Protein AF-A0A182YT71-F1 (afdb_monomer)

pLDDT: mean 70.97, std 15.57, rang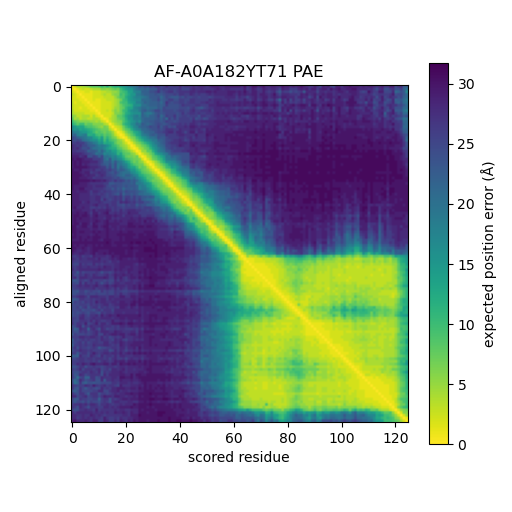e [38.59, 89.88]

Secondary structure (DSSP, 8-state):
-HHHHHHHHHHHHHHHT--------------------------------TT---------S---HHHHHHHHHHHSPPP--BTTTTB-HHHHHHTTHHHHHHTGGGS-HHHHHHHHHHHT-----

Radius of gyration: 26.62 Å; Cα contacts (8 Å, |Δi|>4): 43; chains: 1; bounding box: 69×52×46 Å

Solvent-accessible surface area (backbone atoms only — not comparable to full-atom values): 8558 Å² total; per-residue (Å²): 113,72,69,58,59,52,52,54,54,53,52,57,54,62,65,71,69,60,74,82,83,77,80,80,87,81,81,87,85,89,82,87,88,85,84,79,81,85,82,85,70,90,84,83,86,76,100,76,70,96,80,76,76,77,90,74,82,84,88,88,68,81,84,44,53,67,58,49,49,52,52,48,60,68,72,48,70,72,58,65,86,33,81,91,79,60,37,41,73,66,61,55,45,63,78,45,45,66,52,46,62,63,65,38,64,78,44,57,68,74,56,54,50,56,50,50,51,62,33,53,44,78,85,82,125

Structure (mmCIF, N/CA/C/O backbone):
data_AF-A0A182YT71-F1
#
_entry.id   AF-A0A182YT71-F1
#
loop_
_atom_site.group_PDB
_atom_site.id
_atom_site.type_symbol
_atom_site.label_atom_id
_atom_site.label_alt_id
_atom_site.label_comp_id
_atom_site.label_asym_id
_atom_site.label_entity_id
_atom_site.label_seq_id
_atom_site.pdbx_PDB_ins_code
_atom_site.Cartn_x
_atom_site.Cartn_y
_atom_site.Cartn_z
_atom_site.occupancy
_atom_site.B_iso_or_equiv
_atom_site.auth_seq_id
_atom_site.auth_comp_id
_atom_site.auth_asym_id
_atom_site.auth_atom_id
_atom_site.pdbx_PDB_model_num
ATOM 1 N N . MET A 1 1 ? 7.376 -17.415 5.654 1.00 60.56 1 MET A N 1
ATOM 2 C CA . MET A 1 1 ? 7.158 -16.865 7.014 1.00 60.56 1 MET A CA 1
ATOM 3 C C . MET A 1 1 ? 8.358 -17.052 7.941 1.00 60.56 1 MET A C 1
ATOM 5 O O . MET A 1 1 ? 8.917 -16.050 8.361 1.00 60.56 1 MET A O 1
ATOM 9 N N . TYR A 1 2 ? 8.806 -18.280 8.233 1.00 74.50 2 TYR A N 1
ATOM 10 C CA . TYR A 1 2 ? 9.895 -18.524 9.202 1.00 74.50 2 TYR A CA 1
ATOM 11 C C . TYR A 1 2 ? 11.229 -17.834 8.866 1.00 74.50 2 TYR A C 1
ATOM 13 O O . TYR A 1 2 ? 11.913 -17.351 9.763 1.00 74.50 2 TYR A O 1
ATOM 21 N N . GLN A 1 3 ? 11.562 -17.706 7.580 1.00 68.31 3 GLN A N 1
ATOM 22 C CA . GLN A 1 3 ? 12.794 -17.049 7.128 1.00 68.31 3 GLN A CA 1
ATOM 23 C C . GLN A 1 3 ? 12.850 -15.550 7.475 1.00 68.31 3 GLN A C 1
ATOM 25 O O . GLN A 1 3 ? 13.910 -15.026 7.801 1.00 68.31 3 GLN A O 1
ATOM 30 N N . ILE A 1 4 ? 11.699 -14.870 7.460 1.00 83.31 4 ILE A N 1
ATOM 31 C CA . ILE A 1 4 ? 11.594 -13.436 7.771 1.00 83.31 4 ILE A CA 1
ATOM 32 C C . ILE A 1 4 ? 11.820 -13.198 9.268 1.00 83.31 4 ILE A C 1
ATOM 34 O O . ILE A 1 4 ? 12.562 -12.297 9.649 1.00 83.31 4 ILE A O 1
ATOM 38 N N . MET A 1 5 ? 11.256 -14.062 10.116 1.00 80.06 5 MET A N 1
ATOM 39 C CA . MET A 1 5 ? 11.439 -13.999 11.571 1.00 80.06 5 MET A CA 1
ATOM 40 C C . MET A 1 5 ? 12.902 -14.239 11.981 1.00 80.06 5 MET A C 1
ATOM 42 O O . MET A 1 5 ? 13.394 -13.613 12.917 1.00 80.06 5 MET A O 1
ATOM 46 N N . GLN A 1 6 ? 13.622 -15.110 11.264 1.00 83.31 6 GLN A N 1
ATOM 47 C CA . GLN A 1 6 ? 15.053 -15.348 11.493 1.00 83.31 6 GLN A CA 1
ATOM 48 C C . GLN A 1 6 ? 15.903 -14.128 11.115 1.00 83.31 6 GLN A C 1
ATOM 50 O O . GLN A 1 6 ? 16.805 -13.747 11.862 1.00 83.31 6 GLN A O 1
ATOM 55 N N . LEU A 1 7 ? 15.587 -13.485 9.987 1.00 86.25 7 LEU A N 1
ATOM 56 C CA . LEU A 1 7 ? 16.327 -12.318 9.514 1.00 86.25 7 LEU A CA 1
ATOM 57 C C . LEU A 1 7 ? 16.152 -11.114 10.450 1.00 86.25 7 LEU A C 1
ATOM 59 O O . LEU A 1 7 ? 17.131 -10.448 10.785 1.00 86.25 7 LEU A O 1
ATOM 63 N N . LEU A 1 8 ? 14.931 -10.890 10.945 1.00 82.38 8 LEU A N 1
ATOM 64 C CA . LEU A 1 8 ? 14.639 -9.819 11.901 1.00 82.38 8 LEU A CA 1
ATOM 65 C C . LEU A 1 8 ? 15.374 -10.032 13.236 1.00 82.38 8 LEU A C 1
ATOM 67 O O . LEU A 1 8 ? 15.948 -9.097 13.793 1.00 82.38 8 LEU A O 1
ATOM 71 N N . ARG A 1 9 ? 15.439 -11.283 13.716 1.00 83.38 9 ARG A N 1
ATOM 72 C CA . ARG A 1 9 ? 16.165 -11.631 14.947 1.00 83.38 9 ARG A CA 1
ATOM 73 C C . ARG A 1 9 ? 17.677 -11.412 14.814 1.00 83.38 9 ARG A C 1
ATOM 75 O O . ARG A 1 9 ? 18.314 -10.980 15.775 1.00 83.38 9 ARG A O 1
ATOM 82 N N . GLN A 1 10 ? 18.241 -11.680 13.635 1.00 83.56 10 GLN A N 1
ATOM 83 C CA . GLN A 1 10 ? 19.660 -11.444 13.357 1.00 83.56 10 GLN A CA 1
ATOM 84 C C . GLN A 1 10 ? 19.983 -9.945 13.268 1.00 83.56 10 GLN A C 1
ATOM 86 O O . GLN A 1 10 ? 21.051 -9.518 13.702 1.00 83.56 10 GLN A O 1
ATOM 91 N N . LEU A 1 11 ? 19.061 -9.135 12.741 1.00 80.19 11 LEU A N 1
ATOM 92 C CA . LEU A 1 11 ? 19.257 -7.689 12.656 1.00 80.19 11 LEU A CA 1
ATOM 93 C C . LEU A 1 11 ? 19.266 -7.042 14.050 1.00 80.19 11 LEU A C 1
ATOM 95 O O . LEU A 1 11 ? 20.146 -6.233 14.334 1.00 80.19 11 LEU A O 1
ATOM 99 N N . MET A 1 12 ? 18.361 -7.463 14.942 1.00 76.50 12 MET A N 1
ATOM 100 C CA . MET A 1 12 ? 18.309 -6.940 16.314 1.00 76.50 12 MET A CA 1
ATOM 101 C C . MET A 1 12 ? 19.558 -7.291 17.134 1.00 76.50 12 MET A C 1
ATOM 103 O O . MET A 1 12 ? 20.070 -6.449 17.863 1.00 76.50 12 MET A O 1
ATOM 107 N N . THR A 1 13 ? 20.119 -8.492 16.961 1.00 72.56 13 THR A N 1
ATOM 108 C CA . THR A 1 13 ? 21.358 -8.884 17.663 1.00 72.56 13 THR A CA 1
ATOM 109 C C . THR A 1 13 ? 22.604 -8.169 17.138 1.00 72.56 13 THR A C 1
ATOM 111 O O . THR A 1 13 ? 23.545 -7.957 17.899 1.00 72.56 13 THR A O 1
ATOM 114 N N . LYS A 1 14 ? 22.632 -7.764 15.862 1.00 66.25 14 LYS A N 1
ATOM 115 C CA . LYS A 1 14 ? 23.766 -7.011 15.295 1.00 66.25 14 LYS A CA 1
ATOM 116 C C . LYS A 1 14 ? 23.817 -5.554 15.757 1.00 66.25 14 LYS A C 1
ATOM 118 O O . LYS A 1 14 ? 24.900 -4.984 15.748 1.00 66.25 14 LYS A O 1
ATOM 123 N N . ILE A 1 15 ? 22.685 -4.975 16.157 1.00 63.16 15 ILE A N 1
ATOM 124 C CA . ILE A 1 15 ? 22.599 -3.579 16.614 1.00 63.16 15 ILE A CA 1
ATOM 125 C C . ILE A 1 15 ? 22.986 -3.441 18.097 1.00 63.16 15 ILE A C 1
ATOM 127 O O . ILE A 1 15 ? 23.595 -2.445 18.468 1.00 63.16 15 ILE A O 1
ATOM 131 N N . GLU A 1 16 ? 22.713 -4.449 18.933 1.00 63.03 16 GLU A N 1
ATOM 132 C CA . GLU A 1 16 ? 23.021 -4.407 20.376 1.00 63.03 16 GLU A CA 1
ATOM 133 C C . GLU A 1 16 ? 24.480 -4.790 20.714 1.00 63.03 16 GLU A C 1
ATOM 135 O O . GLU A 1 16 ? 25.020 -4.368 21.731 1.00 63.03 16 GLU A O 1
ATOM 140 N N . GLN A 1 17 ? 25.157 -5.562 19.855 1.00 58.84 17 GLN A N 1
ATOM 141 C CA . GLN A 1 17 ? 26.512 -6.084 20.110 1.00 58.84 17 GLN A CA 1
ATOM 142 C C . GLN A 1 17 ? 27.651 -5.197 19.574 1.00 58.84 17 GLN A C 1
ATOM 14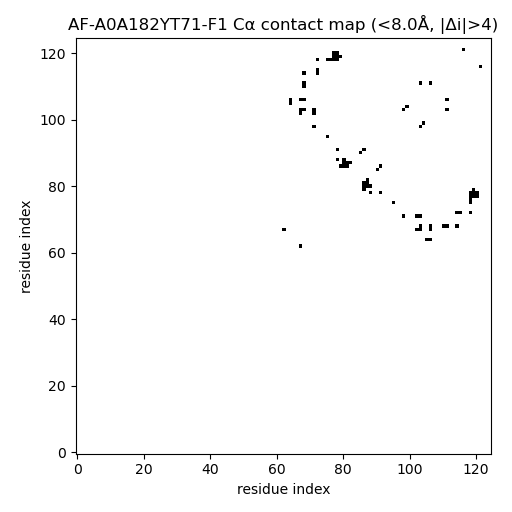4 O O . GLN A 1 17 ? 28.796 -5.651 19.516 1.00 58.84 17 GLN A O 1
ATOM 149 N N . GLN A 1 18 ? 27.378 -3.954 19.165 1.00 47.56 18 GLN A N 1
ATOM 150 C CA . GLN A 1 18 ? 28.427 -3.026 18.746 1.00 47.56 18 GLN A CA 1
ATOM 151 C C . GLN A 1 18 ? 28.886 -2.194 19.961 1.00 47.56 18 GLN A C 1
ATOM 153 O O . GLN A 1 18 ? 28.173 -1.277 20.368 1.00 47.56 18 GLN A O 1
ATOM 158 N N . PRO A 1 19 ? 30.046 -2.496 20.582 1.00 59.44 19 PRO A N 1
ATOM 159 C CA . PRO A 1 19 ? 30.554 -1.681 21.680 1.00 59.44 19 PRO A CA 1
ATOM 160 C C . PRO A 1 19 ? 30.842 -0.254 21.185 1.00 59.44 19 PRO A C 1
ATOM 162 O O . PRO A 1 19 ? 31.224 -0.079 20.020 1.00 59.44 19 PRO A O 1
ATOM 165 N N . PRO A 1 20 ? 30.692 0.777 22.040 1.00 54.12 20 PRO A N 1
ATOM 166 C CA . PRO A 1 20 ? 31.022 2.142 21.663 1.00 54.12 20 PRO A CA 1
ATOM 167 C C . PRO A 1 20 ? 32.491 2.208 21.240 1.00 54.12 20 PRO A C 1
ATOM 169 O O . PRO A 1 20 ? 33.390 1.755 21.952 1.00 54.12 20 PRO A O 1
ATOM 172 N N . ALA A 1 21 ? 32.716 2.753 20.046 1.00 52.12 21 ALA A N 1
ATOM 173 C CA . ALA A 1 21 ? 34.034 2.981 19.484 1.00 52.12 21 ALA A CA 1
ATOM 174 C C . ALA A 1 21 ? 34.924 3.709 20.504 1.00 52.12 21 ALA A C 1
ATOM 176 O O . ALA A 1 21 ? 34.680 4.859 20.864 1.00 52.12 21 ALA A O 1
ATOM 177 N N . SER A 1 22 ? 35.972 3.032 20.968 1.00 56.06 22 SER A N 1
ATOM 178 C CA . SER A 1 22 ? 37.059 3.687 21.686 1.00 56.06 22 SER A CA 1
ATOM 179 C C . SER A 1 2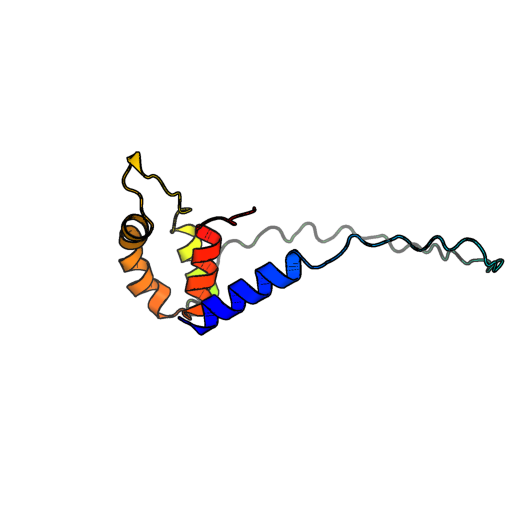2 ? 37.901 4.435 20.651 1.00 56.06 22 SER A C 1
ATOM 181 O O . SER A 1 22 ? 38.484 3.813 19.765 1.00 56.06 22 SER A O 1
ATOM 183 N N . LEU A 1 23 ? 37.921 5.768 20.727 1.00 56.12 23 LEU A N 1
ATOM 184 C CA . LEU A 1 23 ? 38.784 6.633 19.918 1.00 56.12 23 LEU A CA 1
ATOM 185 C C . LEU A 1 23 ? 40.261 6.224 20.084 1.00 56.12 23 LEU A C 1
ATOM 187 O O . LEU A 1 23 ? 40.749 6.225 21.217 1.00 56.12 23 LEU A O 1
ATOM 191 N N . PRO A 1 24 ? 41.023 5.952 19.010 1.00 51.81 24 PRO A N 1
ATOM 192 C CA . PRO A 1 24 ? 42.471 5.952 19.114 1.00 51.81 24 PRO A CA 1
A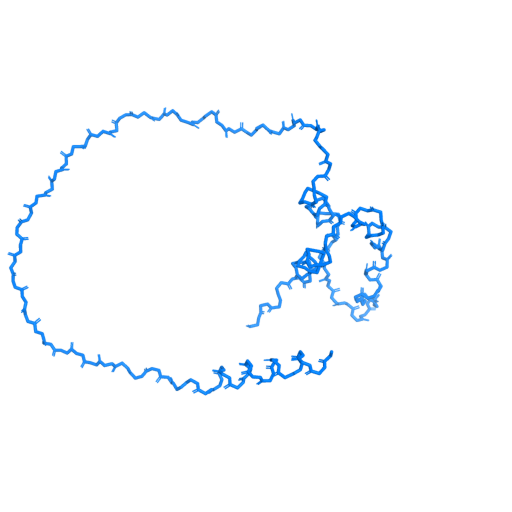TOM 193 C C . PRO A 1 24 ? 42.968 7.404 19.113 1.00 51.81 24 PRO A C 1
ATOM 195 O O . PRO A 1 24 ? 42.967 8.086 18.090 1.00 51.81 24 PRO A O 1
ATOM 198 N N . THR A 1 25 ? 43.431 7.872 20.273 1.00 53.16 25 THR A N 1
ATOM 199 C CA . THR A 1 25 ? 44.388 8.981 20.363 1.00 53.16 25 THR A CA 1
ATOM 200 C C . THR A 1 25 ? 45.625 8.595 19.554 1.00 53.16 25 THR A C 1
ATOM 202 O O . THR A 1 25 ? 46.427 7.771 19.990 1.00 53.16 25 THR A O 1
ATOM 205 N N . ASN A 1 26 ? 45.784 9.173 18.364 1.00 48.25 26 ASN A N 1
ATOM 206 C CA . ASN A 1 26 ? 47.051 9.171 17.645 1.00 48.25 26 ASN A CA 1
ATOM 207 C C . ASN A 1 26 ? 47.582 10.604 17.604 1.00 48.25 26 ASN A C 1
ATOM 209 O O . ASN A 1 26 ? 47.264 11.397 16.723 1.00 4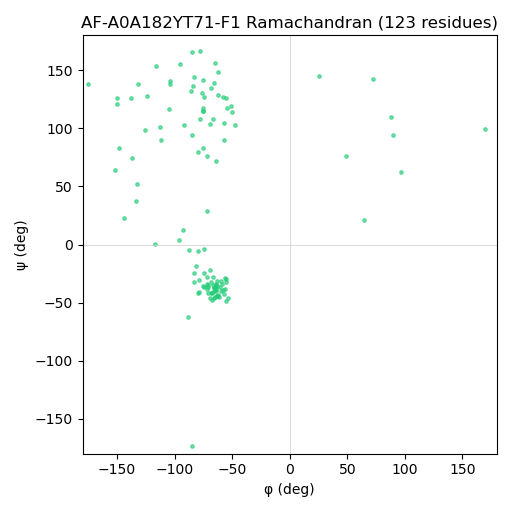8.25 26 ASN A O 1
ATOM 213 N N . ALA A 1 27 ? 48.356 10.935 18.634 1.00 53.84 27 ALA A N 1
ATOM 214 C CA . ALA A 1 27 ? 49.265 12.062 18.611 1.00 53.84 27 ALA A CA 1
ATOM 215 C C . ALA A 1 27 ? 50.577 11.616 17.950 1.00 53.84 27 ALA A C 1
ATOM 217 O O . ALA A 1 27 ? 51.141 10.592 18.338 1.00 53.84 27 ALA A O 1
ATOM 218 N N . SER A 1 28 ? 51.102 12.477 17.073 1.00 52.12 28 SER A N 1
ATOM 219 C CA . SER A 1 28 ? 52.448 12.468 16.469 1.00 52.12 28 SER A CA 1
ATOM 220 C C . SER A 1 28 ? 52.604 11.652 15.180 1.00 52.12 28 SER A C 1
ATOM 222 O O . SER A 1 28 ? 52.685 10.432 15.225 1.00 52.12 28 SER A O 1
ATOM 224 N N . GLN A 1 29 ? 52.784 12.341 14.046 1.00 53.53 29 GLN A N 1
ATOM 225 C CA . GLN A 1 29 ? 54.024 12.298 13.248 1.00 53.53 29 GLN A CA 1
ATOM 226 C C . GLN A 1 29 ? 53.944 13.289 12.072 1.00 53.53 29 GLN A C 1
ATOM 228 O O . GLN A 1 29 ? 52.916 13.473 11.430 1.00 53.53 29 GLN A O 1
ATOM 233 N N . GLN A 1 30 ? 55.060 13.976 11.865 1.00 56.88 30 GLN A N 1
ATOM 234 C CA . GLN A 1 30 ? 55.245 15.170 11.050 1.00 56.88 30 GLN A CA 1
ATOM 235 C C . GLN A 1 30 ? 55.450 14.847 9.561 1.00 56.88 30 GLN A C 1
ATOM 237 O O . GLN A 1 30 ? 56.201 13.928 9.244 1.00 56.88 30 GLN A O 1
ATOM 242 N N . GLN A 1 31 ? 54.931 15.689 8.658 1.00 53.44 31 GLN A N 1
ATOM 243 C CA . GLN A 1 31 ? 55.552 15.918 7.346 1.00 53.44 31 GLN A CA 1
ATOM 244 C C . GLN A 1 31 ? 55.262 17.344 6.837 1.00 53.44 31 GLN A C 1
ATOM 246 O O . GLN A 1 31 ? 54.113 17.763 6.734 1.00 53.44 31 GLN A O 1
ATOM 251 N N . LEU A 1 32 ? 56.346 18.097 6.601 1.00 51.62 32 LEU A N 1
ATOM 252 C CA . LEU A 1 32 ? 56.400 19.484 6.110 1.00 51.62 32 LEU A CA 1
ATOM 253 C C . LEU A 1 32 ? 56.320 19.526 4.550 1.00 51.62 32 LEU A C 1
ATOM 255 O O . LEU A 1 32 ? 56.114 18.490 3.924 1.00 51.62 32 LEU A O 1
ATOM 259 N N . PRO A 1 33 ? 56.491 20.687 3.888 1.00 54.88 33 PRO A N 1
ATOM 260 C CA . PRO A 1 33 ? 55.463 21.433 3.165 1.00 54.88 33 PRO A CA 1
ATOM 261 C C . PRO A 1 33 ? 55.567 21.275 1.633 1.00 54.88 33 PRO A C 1
ATOM 263 O O . PRO A 1 33 ? 56.649 21.401 1.065 1.00 54.88 33 PRO A O 1
ATOM 266 N N . VAL A 1 34 ? 54.445 21.104 0.925 1.00 56.00 34 VAL A N 1
ATOM 267 C CA . VAL A 1 34 ? 54.421 21.253 -0.542 1.00 56.00 34 VAL A CA 1
ATOM 268 C C . VAL A 1 34 ? 53.759 22.575 -0.923 1.00 56.00 34 VAL A C 1
ATOM 270 O O . VAL A 1 34 ? 52.598 22.844 -0.626 1.00 56.00 34 VAL A O 1
ATOM 273 N N . VAL A 1 35 ? 54.553 23.433 -1.553 1.00 57.81 35 VAL A N 1
ATOM 274 C CA . VAL A 1 35 ? 54.149 24.717 -2.119 1.00 57.81 35 VAL A CA 1
ATOM 275 C C . VAL A 1 35 ? 53.364 24.501 -3.427 1.00 57.81 35 VAL A C 1
ATOM 277 O O . VAL A 1 35 ? 53.901 23.964 -4.383 1.00 57.81 35 VAL A O 1
ATOM 280 N N . HIS A 1 36 ? 52.078 24.875 -3.395 1.00 60.12 36 HIS A N 1
ATOM 281 C CA . HIS A 1 36 ? 51.183 25.475 -4.413 1.00 60.12 36 HIS A CA 1
ATOM 282 C C . HIS A 1 36 ? 51.455 25.271 -5.927 1.00 60.12 36 HIS A C 1
ATOM 284 O O . HIS A 1 36 ? 52.578 25.401 -6.404 1.00 60.12 36 HIS A O 1
ATOM 290 N N . PRO A 1 37 ? 50.375 25.158 -6.732 1.00 53.94 37 PRO A N 1
ATOM 291 C CA . PRO A 1 37 ? 49.854 26.389 -7.354 1.00 53.94 37 PRO A CA 1
ATOM 292 C C . PRO A 1 37 ? 48.323 26.571 -7.228 1.00 53.94 37 PRO A C 1
ATOM 294 O O . PRO A 1 37 ? 47.574 25.628 -7.476 1.00 53.94 37 PRO A O 1
ATOM 297 N N . PRO A 1 38 ? 47.808 27.785 -6.936 1.00 52.09 38 PRO A N 1
ATOM 298 C CA . PRO A 1 38 ? 46.441 28.145 -7.276 1.00 52.09 38 PRO A CA 1
ATOM 299 C C . PRO A 1 38 ? 46.426 28.652 -8.722 1.00 52.09 38 PRO A C 1
ATOM 301 O O . PRO A 1 38 ? 46.669 29.828 -8.988 1.00 52.09 38 PRO A O 1
ATOM 304 N N . SER A 1 39 ? 46.132 27.775 -9.679 1.00 50.84 39 SER A N 1
ATOM 305 C CA . SER A 1 39 ? 45.716 28.229 -11.008 1.00 50.84 39 SER A CA 1
ATOM 306 C C . SER A 1 39 ? 44.277 28.728 -10.916 1.00 50.84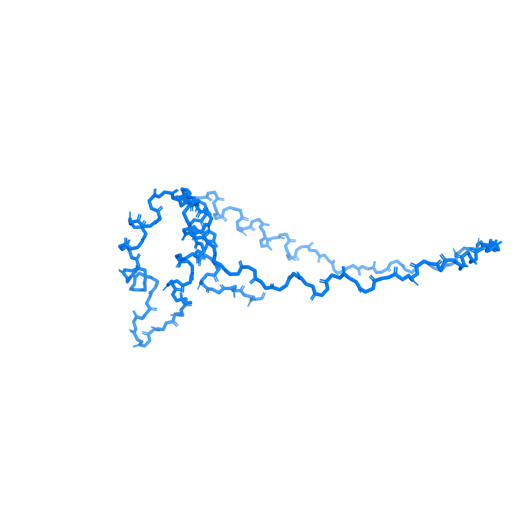 39 SER A C 1
ATOM 308 O O . SER A 1 39 ? 43.317 28.016 -11.193 1.00 50.84 39 SER A O 1
ATOM 310 N N . ALA A 1 40 ? 44.141 29.981 -10.487 1.00 62.75 40 ALA A N 1
ATOM 311 C CA . ALA A 1 40 ? 42.963 30.784 -10.750 1.00 62.75 40 ALA A CA 1
ATOM 312 C C . ALA A 1 40 ? 42.933 31.108 -12.252 1.00 62.75 40 ALA A C 1
ATOM 314 O O . ALA A 1 40 ? 43.692 31.932 -12.756 1.00 62.75 40 ALA A O 1
ATOM 315 N N . SER A 1 41 ? 42.074 30.419 -12.989 1.00 55.25 41 SER A N 1
ATOM 316 C CA . SER A 1 41 ? 41.631 30.795 -14.335 1.00 55.25 41 SER A CA 1
ATOM 317 C C . SER A 1 41 ? 40.196 30.292 -14.443 1.00 55.25 41 SER A C 1
ATOM 319 O O . SER A 1 41 ? 39.947 29.118 -14.674 1.00 55.25 41 SER A O 1
ATOM 321 N N . GLN A 1 42 ? 39.232 31.061 -13.940 1.00 62.22 42 GLN A N 1
ATOM 322 C CA . GLN A 1 42 ? 38.508 32.059 -14.730 1.00 62.22 42 GLN A CA 1
ATOM 323 C C . GLN A 1 42 ? 38.010 31.470 -16.059 1.00 62.22 42 GLN A C 1
ATOM 325 O O . GLN A 1 42 ? 38.557 31.729 -17.125 1.00 62.22 42 GLN A O 1
ATOM 330 N N . GLN A 1 43 ? 36.941 30.684 -15.959 1.00 50.75 43 GLN A N 1
ATOM 331 C CA . GLN A 1 43 ? 35.933 30.522 -17.002 1.00 50.75 43 GLN A CA 1
ATOM 332 C C . GLN A 1 43 ? 34.566 30.549 -16.297 1.00 50.75 43 GLN A C 1
ATOM 334 O O . GLN A 1 43 ? 33.938 29.526 -16.052 1.00 50.75 43 GLN A O 1
ATOM 339 N N . GLN A 1 44 ? 34.143 31.740 -15.872 1.00 56.69 44 GLN A N 1
ATOM 340 C CA . GLN A 1 44 ? 32.722 32.071 -15.805 1.00 56.69 44 GLN A CA 1
ATOM 341 C C . GLN A 1 44 ? 32.533 33.144 -16.870 1.00 56.69 44 GLN A C 1
ATOM 343 O O . GLN A 1 44 ? 32.986 34.275 -16.702 1.00 56.69 44 GLN A O 1
ATOM 348 N N . PRO A 1 45 ? 32.002 32.747 -18.024 1.00 57.38 45 PRO A N 1
ATOM 349 C CA . PRO A 1 45 ? 30.667 33.225 -18.327 1.00 57.38 45 PRO A CA 1
ATOM 350 C C . PRO A 1 45 ? 29.823 32.097 -18.912 1.00 57.38 45 PRO A C 1
ATOM 352 O O . PRO A 1 45 ? 30.205 31.477 -19.896 1.00 57.38 45 PRO A O 1
ATOM 355 N N . LEU A 1 46 ? 28.658 31.856 -18.318 1.00 59.38 46 LEU A N 1
ATOM 356 C CA . LEU A 1 46 ? 27.386 32.017 -19.016 1.00 59.38 46 LEU A CA 1
ATOM 357 C C . LEU A 1 46 ? 26.283 31.415 -18.146 1.00 59.38 46 LEU A C 1
ATOM 359 O O . LEU A 1 46 ? 26.020 30.217 -18.122 1.00 59.38 46 LEU A O 1
ATOM 363 N N . VAL A 1 47 ? 25.610 32.313 -17.442 1.00 59.34 47 VAL A N 1
ATOM 364 C CA . VAL A 1 47 ? 24.229 32.131 -17.025 1.00 59.34 47 VAL A CA 1
ATOM 365 C C . VAL A 1 47 ? 23.383 31.881 -18.279 1.00 59.34 47 VAL A C 1
ATOM 367 O O . VAL A 1 47 ? 22.931 32.805 -18.944 1.00 59.34 47 VAL A O 1
ATOM 370 N N . SER A 1 48 ? 23.225 30.628 -18.687 1.00 56.16 48 SER A N 1
ATOM 371 C CA . SER A 1 48 ? 22.275 30.238 -19.735 1.00 56.16 48 SER A CA 1
ATOM 372 C C . SER A 1 48 ? 21.810 28.814 -19.510 1.00 56.16 48 SER A C 1
ATOM 374 O O . SER A 1 48 ? 22.048 27.940 -20.326 1.00 56.16 48 SER A O 1
ATOM 376 N N . GLU A 1 49 ? 21.112 28.583 -18.403 1.00 47.62 49 GLU A N 1
ATOM 377 C CA . GLU A 1 49 ? 20.131 27.492 -18.392 1.00 47.62 49 GLU A CA 1
ATOM 378 C C . GLU A 1 49 ? 18.884 27.810 -17.556 1.00 47.62 49 GLU A C 1
ATOM 380 O O . GLU A 1 49 ? 18.107 26.937 -17.185 1.00 47.62 49 GLU A O 1
ATOM 385 N N . ILE A 1 50 ? 18.596 29.099 -17.343 1.00 57.12 50 ILE A N 1
ATOM 386 C CA . ILE A 1 50 ? 17.306 29.556 -16.794 1.00 57.12 50 ILE A CA 1
ATOM 387 C C . ILE A 1 50 ? 16.134 29.413 -17.788 1.00 57.12 50 ILE A C 1
ATOM 389 O O . ILE A 1 50 ? 15.157 30.148 -17.707 1.00 57.12 50 ILE A O 1
ATOM 393 N N . ALA A 1 51 ? 16.187 28.442 -18.702 1.00 54.62 51 ALA A N 1
ATOM 394 C CA . ALA A 1 51 ? 15.116 28.147 -19.652 1.00 54.62 51 ALA A CA 1
ATOM 395 C C . ALA A 1 51 ? 14.797 26.647 -19.745 1.00 54.62 51 ALA A C 1
ATOM 397 O O . ALA A 1 51 ? 14.474 26.150 -20.814 1.00 54.62 51 ALA A O 1
ATOM 398 N N . SER A 1 52 ? 14.841 25.931 -18.622 1.00 50.91 52 SER A N 1
ATOM 399 C CA . SER A 1 52 ? 14.274 24.578 -18.536 1.00 50.91 52 SER A CA 1
ATOM 400 C C . SER A 1 52 ? 13.413 24.438 -17.280 1.00 50.91 52 SER A C 1
ATOM 402 O O . SER A 1 52 ? 13.588 23.539 -16.465 1.00 50.91 52 SER A O 1
ATOM 404 N N . GLN A 1 53 ? 12.481 25.376 -17.108 1.00 47.38 53 GLN A N 1
ATOM 405 C CA . GLN A 1 53 ? 11.306 25.195 -16.254 1.00 47.38 53 GLN A CA 1
ATOM 406 C C . GLN A 1 53 ? 10.112 24.730 -17.110 1.00 47.38 53 GLN A C 1
ATOM 408 O O . GLN A 1 53 ? 10.107 24.902 -18.327 1.00 47.38 53 GLN A O 1
ATOM 413 N N . PRO A 1 54 ? 9.144 24.041 -16.496 1.00 47.19 54 PRO A N 1
ATOM 414 C CA . PRO A 1 54 ? 8.903 22.625 -16.737 1.00 47.19 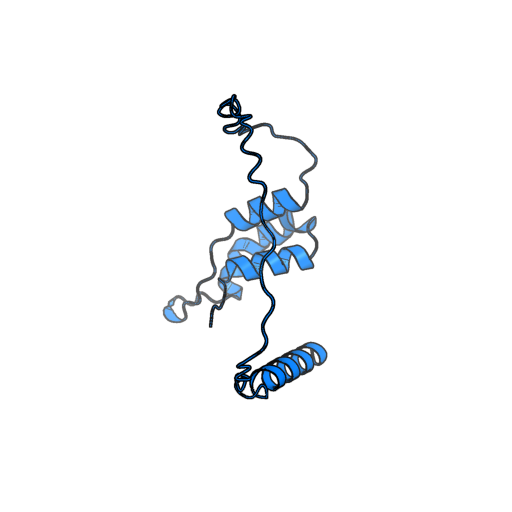54 PRO A CA 1
ATOM 415 C C . PRO A 1 54 ? 7.990 22.390 -17.936 1.00 47.19 54 PRO A C 1
ATOM 417 O O . PRO A 1 54 ? 6.888 22.936 -18.002 1.00 47.19 54 PRO A O 1
ATOM 420 N N . GLN A 1 55 ? 8.386 21.474 -18.822 1.00 47.91 55 GLN A N 1
ATOM 421 C CA . GLN A 1 55 ? 7.447 20.842 -19.743 1.00 47.91 55 GLN A CA 1
ATOM 422 C C . GLN A 1 55 ? 6.559 19.884 -18.949 1.00 47.91 55 GLN A C 1
ATOM 424 O O . GLN A 1 55 ? 6.710 18.665 -18.963 1.00 47.91 55 GLN A O 1
ATOM 429 N N . GLN A 1 56 ? 5.612 20.469 -18.224 1.00 57.00 56 GLN A N 1
ATOM 430 C CA . GLN A 1 56 ? 4.368 19.785 -17.976 1.00 57.00 56 GLN A CA 1
ATOM 431 C C . GLN A 1 56 ? 3.701 19.574 -19.339 1.00 57.00 56 GLN A C 1
ATOM 433 O O . GLN A 1 56 ? 3.488 20.522 -20.089 1.00 57.00 56 GLN A O 1
ATOM 438 N N . GLN A 1 57 ? 3.311 18.322 -19.573 1.00 61.03 57 GLN A N 1
ATOM 439 C CA . GLN A 1 57 ? 2.333 17.870 -20.564 1.00 61.03 57 GLN A CA 1
ATOM 440 C C . GLN A 1 57 ? 2.875 17.521 -21.964 1.00 61.03 57 GLN A C 1
ATOM 442 O O . GLN A 1 57 ? 2.862 18.327 -22.888 1.00 61.03 57 GLN A O 1
ATOM 447 N N . HIS A 1 58 ? 3.171 16.230 -22.164 1.00 42.75 58 HIS A N 1
ATOM 448 C CA . HIS A 1 58 ? 2.390 15.473 -23.144 1.00 42.75 58 HIS A CA 1
ATOM 449 C C . HIS A 1 58 ? 2.271 13.981 -22.802 1.00 42.75 58 HIS A C 1
ATOM 451 O O . HIS A 1 58 ? 3.232 13.259 -22.563 1.00 42.75 58 HIS A O 1
ATOM 457 N N . ARG A 1 59 ? 1.004 13.581 -22.776 1.00 65.00 59 ARG A N 1
ATOM 458 C CA . ARG A 1 59 ? 0.405 12.261 -22.612 1.00 65.00 59 ARG A CA 1
ATOM 459 C C . ARG A 1 59 ? 0.744 11.334 -23.793 1.00 65.00 59 ARG A C 1
ATOM 461 O O . ARG A 1 59 ? 0.864 11.806 -24.919 1.00 65.00 59 ARG A O 1
ATOM 468 N N . SER A 1 60 ? 0.692 10.022 -23.526 1.00 55.31 60 SER A N 1
ATOM 469 C CA . SER A 1 60 ? 0.591 8.887 -24.479 1.00 55.31 60 SER A CA 1
ATOM 470 C C . SER A 1 60 ? 1.900 8.181 -24.873 1.00 55.31 60 SER A C 1
ATOM 472 O O . SER A 1 60 ? 2.252 8.096 -26.042 1.00 55.31 60 SER A O 1
ATOM 474 N N . ALA A 1 61 ? 2.579 7.581 -23.898 1.00 51.12 61 ALA A N 1
ATOM 475 C CA . ALA A 1 61 ? 3.434 6.408 -24.112 1.00 51.12 61 ALA A CA 1
ATOM 476 C C . ALA A 1 61 ? 2.808 5.240 -23.323 1.00 51.12 61 ALA A C 1
ATOM 478 O O . ALA A 1 61 ? 2.072 5.525 -22.369 1.00 51.12 61 ALA A O 1
ATOM 479 N N . PRO A 1 62 ? 3.007 3.960 -23.712 1.00 47.88 62 PRO A N 1
ATOM 480 C CA . PRO A 1 62 ? 2.343 2.828 -23.064 1.00 47.88 62 PRO A CA 1
ATOM 481 C C . PRO A 1 62 ? 2.561 2.951 -21.566 1.00 47.88 62 PRO A C 1
ATOM 483 O O . PRO A 1 62 ? 3.716 3.010 -21.155 1.00 47.88 62 PRO A O 1
ATOM 486 N N . ALA A 1 63 ? 1.466 3.078 -20.801 1.00 61.41 63 ALA A N 1
ATOM 487 C CA . ALA A 1 63 ? 1.503 3.414 -19.382 1.00 61.41 63 ALA A CA 1
ATOM 488 C C . ALA A 1 63 ? 2.548 2.525 -18.708 1.00 61.41 63 ALA A C 1
ATOM 490 O O . ALA A 1 63 ? 2.379 1.305 -18.597 1.00 61.41 63 ALA A O 1
ATOM 491 N N . ASN A 1 64 ? 3.697 3.137 -18.451 1.00 76.94 64 ASN A N 1
ATOM 492 C CA . ASN A 1 64 ? 4.880 2.478 -17.953 1.00 76.94 64 ASN A CA 1
ATOM 493 C C . ASN A 1 64 ? 4.610 2.217 -16.474 1.00 76.94 64 ASN A C 1
ATOM 495 O O . ASN A 1 64 ? 3.957 3.031 -15.811 1.00 76.94 64 ASN A O 1
ATOM 499 N N . PRO A 1 65 ? 5.050 1.061 -15.961 1.00 77.06 65 PRO A N 1
ATOM 500 C CA . PRO A 1 65 ? 4.689 0.630 -14.620 1.00 77.06 65 PRO A CA 1
ATOM 501 C C . PRO A 1 65 ? 5.050 1.686 -13.565 1.00 77.06 65 PRO A C 1
ATOM 503 O O . PRO A 1 65 ? 4.299 1.894 -12.622 1.00 77.06 65 PRO A O 1
ATOM 506 N N . GLU A 1 66 ? 6.126 2.445 -13.771 1.00 81.38 66 GLU A N 1
ATOM 507 C CA . GLU A 1 66 ? 6.509 3.557 -12.895 1.00 81.38 66 GLU A CA 1
ATOM 508 C C . GLU A 1 66 ? 5.509 4.726 -12.867 1.00 81.38 66 GLU A C 1
ATOM 510 O O . GLU A 1 66 ? 5.262 5.263 -11.791 1.00 81.38 66 GLU A O 1
ATOM 515 N N . GLN A 1 67 ? 4.893 5.125 -13.988 1.00 83.56 67 GLN A N 1
ATOM 516 C CA . GLN A 1 67 ? 3.898 6.215 -13.983 1.00 83.56 67 GLN A CA 1
ATOM 517 C C . GLN A 1 67 ? 2.558 5.773 -13.408 1.00 83.56 67 GLN A C 1
ATOM 519 O O . GLN A 1 67 ? 1.889 6.557 -12.734 1.00 83.56 67 GLN A O 1
ATOM 524 N N . ILE A 1 68 ? 2.169 4.523 -13.660 1.00 84.94 68 ILE A N 1
ATOM 525 C CA . ILE A 1 68 ? 0.988 3.928 -13.031 1.00 84.94 68 ILE A CA 1
ATOM 526 C C . ILE A 1 68 ? 1.211 3.862 -11.514 1.00 84.94 68 ILE A C 1
ATOM 528 O O . ILE A 1 68 ? 0.339 4.274 -10.757 1.00 84.94 68 ILE A O 1
ATOM 532 N N . LEU A 1 69 ? 2.396 3.430 -11.067 1.00 86.06 69 LEU A N 1
ATOM 533 C CA . LEU A 1 69 ? 2.759 3.393 -9.651 1.00 86.06 69 LEU A CA 1
ATOM 534 C C . LEU A 1 69 ? 2.780 4.795 -9.020 1.00 86.06 69 LEU A C 1
ATOM 536 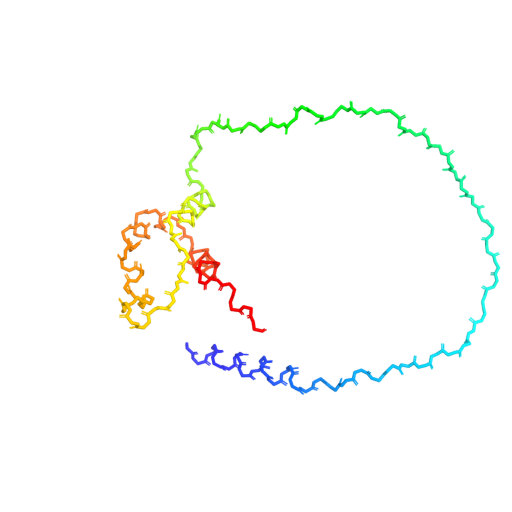O O . LEU A 1 69 ? 2.248 4.960 -7.928 1.00 86.06 69 LEU A O 1
ATOM 540 N N . ASP A 1 70 ? 3.341 5.809 -9.688 1.00 85.56 70 ASP A N 1
ATOM 541 C CA . ASP A 1 70 ? 3.315 7.203 -9.205 1.00 85.56 70 ASP A CA 1
ATOM 542 C C . ASP A 1 70 ? 1.879 7.738 -9.083 1.00 85.56 70 ASP A C 1
ATOM 544 O O . ASP A 1 70 ? 1.499 8.311 -8.058 1.00 85.56 70 ASP A O 1
ATOM 548 N N . SER A 1 71 ? 1.055 7.480 -10.101 1.00 86.31 71 SER A N 1
ATOM 549 C CA . SER A 1 71 ? -0.356 7.871 -10.114 1.00 86.31 71 SER A CA 1
ATOM 550 C C . SER A 1 71 ? -1.130 7.174 -8.996 1.00 86.31 71 SER A C 1
ATOM 552 O O . SER A 1 71 ? -1.883 7.820 -8.267 1.00 86.31 71 SER A O 1
ATOM 554 N N . LEU A 1 72 ? -0.905 5.875 -8.799 1.00 87.81 72 LEU A N 1
ATOM 555 C CA . LEU A 1 72 ? -1.508 5.086 -7.729 1.00 87.81 72 LEU A CA 1
ATOM 556 C C . LEU A 1 72 ? -1.063 5.599 -6.347 1.00 87.81 72 LEU A C 1
ATOM 558 O O . LEU A 1 72 ? -1.898 5.823 -5.474 1.00 87.81 72 LEU A O 1
ATOM 562 N N . ALA A 1 73 ? 0.226 5.899 -6.168 1.00 85.94 73 ALA A N 1
ATOM 563 C CA . ALA A 1 73 ? 0.780 6.445 -4.927 1.00 85.94 73 ALA A CA 1
ATOM 564 C C . ALA A 1 73 ? 0.212 7.826 -4.559 1.00 85.94 73 ALA A C 1
ATOM 566 O O . ALA A 1 73 ? 0.112 8.156 -3.369 1.00 85.94 73 ALA A O 1
ATOM 567 N N . ARG A 1 74 ? -0.142 8.638 -5.565 1.00 85.12 74 ARG A N 1
ATOM 568 C CA . ARG A 1 74 ? -0.822 9.931 -5.392 1.00 85.12 74 ARG A CA 1
ATOM 569 C C . ARG A 1 74 ? -2.299 9.786 -5.028 1.00 85.12 74 ARG A C 1
ATOM 571 O O . ARG A 1 74 ? -2.791 10.599 -4.253 1.00 85.12 74 ARG A O 1
ATOM 578 N N . ASN A 1 75 ? -2.988 8.785 -5.576 1.00 86.38 75 ASN A N 1
ATOM 579 C CA . ASN A 1 75 ? -4.412 8.540 -5.308 1.00 86.38 75 ASN A CA 1
ATOM 580 C C . ASN A 1 75 ? -4.651 7.839 -3.963 1.00 86.38 75 ASN A C 1
ATOM 582 O O . ASN A 1 75 ? -5.671 8.057 -3.312 1.00 86.38 75 ASN A O 1
ATOM 586 N N . ILE A 1 76 ? -3.702 7.014 -3.527 1.00 87.94 76 ILE A N 1
ATOM 587 C CA . ILE A 1 76 ? -3.727 6.380 -2.213 1.00 87.94 76 ILE A CA 1
ATOM 588 C C . ILE A 1 76 ? -3.334 7.419 -1.158 1.00 87.94 76 ILE A C 1
ATOM 590 O O . ILE A 1 76 ? -2.317 8.102 -1.293 1.00 87.94 76 ILE A O 1
ATOM 594 N N . THR A 1 77 ? -4.113 7.560 -0.088 1.00 87.00 77 THR A N 1
ATOM 595 C CA . THR A 1 77 ? -3.769 8.463 1.025 1.00 87.00 77 THR A CA 1
ATOM 596 C C . THR A 1 77 ? -2.703 7.837 1.924 1.00 87.00 77 THR A C 1
ATOM 598 O O . THR A 1 77 ? -2.371 6.669 1.785 1.00 87.00 77 THR A O 1
ATOM 601 N N . GLU A 1 78 ? -2.073 8.607 2.805 1.00 86.62 78 GLU A N 1
ATOM 602 C CA . GLU A 1 78 ? -1.173 8.019 3.805 1.00 86.62 78 GLU A CA 1
ATOM 603 C C . GLU A 1 78 ? -1.982 7.202 4.822 1.00 86.62 78 GLU A C 1
ATOM 605 O O . GLU A 1 78 ? -3.030 7.658 5.286 1.00 86.62 78 GLU A O 1
ATOM 610 N N . PHE A 1 79 ? -1.520 5.995 5.145 1.00 85.19 79 PHE A N 1
ATOM 611 C CA . PHE A 1 79 ? -2.170 5.157 6.143 1.00 85.19 79 PHE A CA 1
ATOM 612 C C . PHE A 1 79 ? -1.880 5.704 7.540 1.00 85.19 79 PHE A C 1
ATOM 614 O O . PHE A 1 79 ? -0.725 5.864 7.930 1.00 85.19 79 PHE A O 1
ATOM 621 N N . ARG A 1 80 ? -2.941 5.937 8.314 1.00 83.69 80 ARG A N 1
ATOM 622 C CA . ARG A 1 80 ? -2.859 6.232 9.744 1.00 83.69 80 ARG A CA 1
ATOM 623 C C . ARG A 1 80 ? -3.707 5.223 10.483 1.00 83.69 80 ARG A C 1
ATOM 625 O O . ARG A 1 80 ? -4.872 5.027 10.151 1.00 83.69 80 ARG A O 1
ATOM 632 N N . PHE A 1 81 ? -3.109 4.579 11.472 1.00 82.38 81 PHE A N 1
ATOM 633 C CA . PHE A 1 81 ? -3.850 3.671 12.323 1.00 82.38 81 PHE A CA 1
ATOM 634 C C . PHE A 1 81 ? -4.711 4.476 13.299 1.00 82.38 81 PHE A C 1
ATOM 636 O O . PHE A 1 81 ? -4.177 5.204 14.135 1.00 82.38 81 PHE A O 1
ATOM 643 N N . GLU A 1 82 ? -6.031 4.316 13.210 1.00 84.06 82 GLU A N 1
ATOM 644 C CA . GLU A 1 82 ? -6.985 4.954 14.122 1.00 84.06 82 GLU A CA 1
ATOM 645 C C . GLU A 1 82 ? -7.890 3.887 14.743 1.00 84.06 82 GLU A C 1
ATOM 647 O O . GLU A 1 82 ? -8.865 3.440 14.137 1.00 84.06 82 GLU A O 1
ATOM 652 N N . ALA A 1 83 ? -7.565 3.470 15.971 1.00 77.81 83 ALA A N 1
ATOM 653 C CA . ALA A 1 83 ? -8.331 2.451 16.692 1.00 77.81 83 ALA A CA 1
ATOM 654 C C . ALA A 1 83 ? -9.771 2.902 16.988 1.00 77.81 83 ALA A C 1
ATOM 656 O O . ALA A 1 83 ? -10.695 2.098 16.911 1.00 77.81 83 ALA A O 1
ATOM 657 N N . GLU A 1 84 ? -9.965 4.190 17.280 1.00 83.69 84 GLU A N 1
ATOM 658 C CA . GLU A 1 84 ? -11.274 4.769 17.611 1.00 83.69 84 GLU A CA 1
ATOM 659 C C . GLU A 1 84 ? -12.198 4.870 16.390 1.00 83.69 84 GLU A C 1
ATOM 661 O O . GLU A 1 84 ? -13.404 4.668 16.503 1.00 83.69 84 GLU A O 1
ATOM 666 N N . ALA A 1 85 ? -11.629 5.125 15.208 1.00 80.31 85 ALA A N 1
ATOM 667 C CA . ALA A 1 85 ? -12.365 5.178 13.946 1.00 80.31 85 ALA A CA 1
ATOM 668 C C . ALA A 1 85 ? -12.492 3.802 13.264 1.00 80.31 85 ALA A C 1
ATOM 670 O O . ALA A 1 85 ? -13.132 3.688 12.217 1.00 80.31 85 ALA A O 1
ATOM 671 N N . GLY A 1 86 ? -11.858 2.759 13.817 1.00 82.12 86 GLY A N 1
ATOM 672 C CA . GLY A 1 86 ? -11.768 1.443 13.184 1.00 82.12 86 GLY A CA 1
ATOM 673 C C . GLY A 1 86 ? -10.972 1.452 11.873 1.00 82.12 86 GLY A C 1
ATOM 674 O O . GLY A 1 86 ? -11.145 0.554 11.046 1.00 82.12 86 GLY A O 1
ATOM 675 N N . LEU A 1 87 ? -10.110 2.454 11.660 1.00 85.31 87 LEU A N 1
ATOM 676 C CA . LEU A 1 87 ? -9.284 2.569 10.461 1.00 85.31 87 LEU A CA 1
ATOM 677 C C . LEU A 1 87 ? -8.067 1.647 10.594 1.00 85.31 87 LEU A C 1
ATOM 679 O O . LEU A 1 87 ? -6.961 2.050 10.961 1.00 85.31 87 LEU A O 1
ATOM 683 N N . THR A 1 88 ? -8.308 0.365 10.338 1.00 87.06 88 THR A N 1
ATOM 684 C CA . THR A 1 88 ? -7.273 -0.665 10.237 1.00 87.06 88 THR A CA 1
ATOM 685 C C . THR A 1 88 ? -6.689 -0.698 8.826 1.00 87.06 88 THR A C 1
ATOM 687 O O . THR A 1 88 ? -7.264 -0.149 7.883 1.00 87.06 88 THR A O 1
ATOM 690 N N . PHE A 1 89 ? -5.544 -1.366 8.655 1.00 82.19 89 PHE A N 1
ATOM 691 C CA . PHE A 1 89 ? -4.935 -1.533 7.332 1.00 82.19 89 PHE A CA 1
ATOM 692 C C . PHE A 1 89 ? -5.896 -2.200 6.338 1.00 82.19 89 PHE A C 1
ATOM 694 O O . PHE A 1 89 ? -5.961 -1.782 5.191 1.00 82.19 89 PHE A O 1
ATOM 701 N N . GLU A 1 90 ? -6.684 -3.180 6.783 1.00 86.12 90 GLU A N 1
ATOM 702 C CA . GLU A 1 90 ? -7.672 -3.872 5.946 1.00 86.12 90 GLU A CA 1
ATOM 703 C C . GLU A 1 90 ? -8.808 -2.938 5.503 1.00 86.12 90 GLU A C 1
ATOM 705 O O . GLU A 1 90 ? -9.129 -2.872 4.316 1.00 86.12 90 GLU A O 1
ATOM 710 N N . ALA A 1 91 ? -9.362 -2.146 6.428 1.00 87.88 91 ALA A N 1
ATOM 711 C CA . ALA A 1 91 ? -10.414 -1.179 6.117 1.00 87.88 91 ALA A CA 1
ATOM 712 C C . ALA A 1 91 ? -9.925 -0.072 5.170 1.00 87.88 91 ALA A C 1
ATOM 714 O O . ALA A 1 91 ? -10.652 0.355 4.270 1.00 87.88 91 ALA A O 1
ATOM 715 N N . TRP A 1 92 ? -8.683 0.381 5.355 1.00 88.19 92 TRP A N 1
ATOM 716 C CA . TRP A 1 92 ? -8.042 1.341 4.464 1.00 88.19 92 TRP A CA 1
ATOM 717 C C . TRP A 1 92 ? -7.744 0.723 3.092 1.00 88.19 92 TRP A C 1
ATOM 719 O O . TRP A 1 92 ? -8.089 1.320 2.078 1.00 88.19 92 TRP A O 1
ATOM 729 N N . TYR A 1 93 ? -7.188 -0.489 3.036 1.00 86.06 93 TYR A N 1
ATOM 730 C CA . TYR A 1 93 ? -6.846 -1.160 1.780 1.00 86.06 93 TYR A CA 1
ATOM 731 C C . TYR A 1 93 ? -8.085 -1.500 0.946 1.00 86.06 93 TYR A C 1
ATOM 733 O O . TYR A 1 93 ? -8.066 -1.308 -0.266 1.00 86.06 93 TYR A O 1
ATOM 741 N N . SER A 1 94 ? -9.192 -1.902 1.579 1.00 89.88 94 SER A N 1
ATOM 742 C CA . SER A 1 94 ? -10.464 -2.184 0.897 1.00 89.88 94 SER A CA 1
ATOM 743 C C . SER A 1 94 ? -10.972 -0.993 0.065 1.00 89.88 94 SER A C 1
ATOM 745 O O . SER A 1 94 ? -11.589 -1.182 -0.980 1.00 89.88 94 SER A O 1
ATOM 747 N N . ARG A 1 95 ? -10.644 0.248 0.460 1.00 87.75 95 ARG A N 1
ATOM 748 C CA . ARG A 1 95 ? -10.982 1.472 -0.297 1.00 87.75 95 ARG A CA 1
ATOM 749 C C . ARG A 1 95 ? -10.200 1.608 -1.607 1.00 87.75 95 ARG A C 1
ATOM 751 O O . ARG A 1 95 ? -10.641 2.337 -2.491 1.00 87.75 95 ARG A O 1
ATOM 758 N N . TYR A 1 96 ? -9.056 0.937 -1.718 1.00 88.88 96 TYR A N 1
ATOM 759 C CA . TYR A 1 96 ? -8.148 0.999 -2.864 1.00 88.88 96 TYR A CA 1
ATOM 760 C C . TYR A 1 96 ? -8.004 -0.349 -3.584 1.00 88.88 96 TYR A C 1
ATOM 762 O O . TYR A 1 96 ? -7.271 -0.424 -4.565 1.00 88.88 96 TYR A O 1
ATOM 770 N N . GLU A 1 97 ? -8.694 -1.400 -3.133 1.00 88.56 97 GLU A N 1
ATOM 771 C CA . GLU A 1 97 ? -8.614 -2.748 -3.708 1.00 88.56 97 GLU A CA 1
ATOM 772 C C . GLU A 1 97 ? -8.888 -2.744 -5.218 1.00 88.56 97 GLU A C 1
ATOM 774 O O . GLU A 1 97 ? -8.100 -3.295 -5.985 1.00 88.56 97 GLU A O 1
ATOM 779 N N . ASP A 1 98 ? -9.933 -2.039 -5.657 1.00 87.75 98 ASP A N 1
ATOM 780 C CA . ASP A 1 98 ? -10.293 -1.909 -7.076 1.00 87.75 98 ASP A CA 1
ATOM 781 C C . ASP A 1 98 ? -9.170 -1.266 -7.913 1.00 87.75 98 ASP A C 1
ATOM 783 O O . ASP A 1 98 ? -8.826 -1.749 -8.992 1.00 87.75 98 ASP A O 1
ATOM 787 N N . LEU A 1 99 ? -8.493 -0.252 -7.364 1.00 86.00 99 LEU A N 1
ATOM 788 C CA . LEU A 1 99 ? -7.341 0.396 -8.004 1.00 86.00 99 LEU A CA 1
ATOM 789 C C . LEU A 1 99 ? -6.130 -0.546 -8.076 1.00 86.00 99 LEU A C 1
ATOM 791 O O . LEU A 1 99 ? -5.356 -0.504 -9.031 1.00 86.00 99 LEU A O 1
ATOM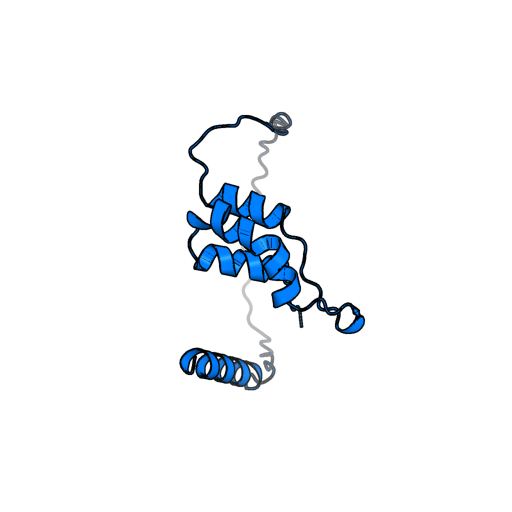 795 N N . PHE A 1 100 ? -5.957 -1.436 -7.098 1.00 85.19 100 PHE A N 1
ATOM 796 C CA . PHE A 1 100 ? -4.919 -2.466 -7.163 1.00 85.19 100 PHE A CA 1
ATOM 797 C C . PHE A 1 100 ? -5.233 -3.546 -8.205 1.00 85.19 100 PHE A C 1
ATOM 799 O O . PHE A 1 100 ? -4.321 -4.030 -8.880 1.00 85.19 100 PHE A O 1
ATOM 806 N N . VAL A 1 101 ? -6.505 -3.908 -8.363 1.00 86.00 101 VAL A N 1
ATOM 807 C CA . VAL A 1 101 ? -6.945 -4.879 -9.372 1.00 86.00 101 VAL A CA 1
ATOM 808 C C . VAL A 1 101 ? -6.866 -4.292 -10.781 1.00 86.00 101 VAL A C 1
ATOM 810 O O . VAL A 1 101 ? -6.478 -5.003 -11.703 1.00 86.00 101 VAL A O 1
ATOM 813 N N . SER A 1 102 ? -7.192 -3.012 -10.963 1.00 84.19 102 SER A N 1
ATOM 814 C CA . SER A 1 102 ? -7.222 -2.367 -12.279 1.00 84.19 102 SER A CA 1
ATOM 815 C C . SER A 1 102 ? -5.864 -1.771 -12.670 1.00 84.19 102 SER A C 1
ATOM 817 O O . SER A 1 102 ? -5.227 -2.219 -13.629 1.00 84.19 102 SER A O 1
ATOM 819 N N . ASP A 1 103 ? -5.364 -0.802 -11.900 1.00 83.38 103 ASP A N 1
ATOM 820 C CA . ASP A 1 103 ? -4.132 -0.077 -12.213 1.00 83.38 103 ASP A CA 1
ATOM 821 C C . ASP A 1 103 ? -2.889 -0.888 -11.829 1.00 83.38 103 ASP A C 1
ATOM 823 O O . ASP A 1 103 ? -1.934 -0.983 -12.606 1.00 83.38 103 ASP A O 1
ATOM 827 N N . ALA A 1 104 ? -2.895 -1.553 -10.668 1.00 82.38 104 ALA A N 1
ATOM 828 C CA . ALA A 1 104 ? -1.731 -2.327 -10.235 1.00 82.38 104 ALA A CA 1
ATOM 829 C C . ALA A 1 104 ? -1.610 -3.714 -10.900 1.00 82.38 104 ALA A C 1
ATOM 831 O O . ALA A 1 104 ? -0.574 -4.361 -10.738 1.00 82.38 104 ALA A O 1
ATOM 832 N N . ALA A 1 105 ? -2.575 -4.169 -11.711 1.00 84.19 105 ALA A N 1
ATOM 833 C CA . ALA A 1 105 ? -2.483 -5.456 -12.422 1.00 84.19 105 ALA A CA 1
ATOM 834 C C . ALA A 1 105 ? -1.221 -5.592 -13.287 1.00 84.19 105 ALA A C 1
ATOM 836 O O . ALA A 1 105 ? -0.713 -6.693 -13.491 1.00 84.19 105 ALA A O 1
ATOM 837 N N . ARG A 1 106 ? -0.702 -4.469 -13.792 1.00 83.31 106 ARG A N 1
ATOM 838 C CA . ARG A 1 106 ? 0.478 -4.415 -14.668 1.00 83.31 106 ARG A CA 1
ATOM 839 C C . ARG A 1 106 ? 1.781 -4.122 -13.914 1.00 83.31 106 ARG A C 1
ATOM 841 O O . ARG A 1 106 ? 2.820 -3.938 -14.545 1.00 83.31 106 ARG A O 1
ATOM 848 N N . ILE A 1 107 ? 1.719 -4.040 -12.586 1.00 87.31 107 ILE A N 1
ATOM 849 C CA . ILE A 1 107 ? 2.826 -3.677 -11.699 1.00 87.31 107 ILE A CA 1
ATOM 850 C C . ILE A 1 107 ? 3.365 -4.922 -11.004 1.00 87.31 107 ILE A C 1
ATOM 852 O O . ILE A 1 107 ? 2.599 -5.775 -10.560 1.00 87.31 107 ILE A O 1
ATOM 856 N N . ASP A 1 108 ? 4.687 -4.991 -10.864 1.00 88.44 108 ASP A N 1
ATOM 857 C CA . ASP A 1 108 ? 5.350 -6.041 -10.095 1.00 88.44 108 ASP A CA 1
ATOM 858 C C . ASP A 1 108 ? 5.008 -5.931 -8.602 1.00 88.44 108 ASP A C 1
ATOM 860 O O . ASP A 1 108 ? 4.989 -4.836 -8.025 1.00 88.44 108 ASP A O 1
ATOM 864 N N . ASP A 1 109 ? 4.764 -7.060 -7.945 1.00 86.88 109 ASP A N 1
ATOM 865 C CA . ASP A 1 109 ? 4.379 -7.074 -6.535 1.00 86.88 109 ASP A CA 1
ATOM 866 C C . ASP A 1 109 ? 5.447 -6.440 -5.630 1.00 86.88 109 ASP A C 1
ATOM 868 O O . ASP A 1 109 ? 5.110 -5.744 -4.669 1.00 86.88 109 ASP A O 1
ATOM 872 N N . ALA A 1 110 ? 6.735 -6.541 -5.980 1.00 87.12 110 ALA A N 1
ATOM 873 C CA . ALA A 1 110 ? 7.800 -5.866 -5.241 1.00 87.12 110 ALA A CA 1
ATOM 874 C C . ALA A 1 110 ? 7.729 -4.332 -5.357 1.00 87.12 110 ALA A C 1
ATOM 876 O O . ALA A 1 110 ? 8.200 -3.620 -4.464 1.00 87.12 110 ALA A O 1
ATOM 877 N N . ALA A 1 111 ? 7.180 -3.798 -6.451 1.00 88.50 111 ALA A N 1
ATOM 878 C CA . ALA A 1 111 ? 6.966 -2.361 -6.622 1.00 88.50 111 ALA A CA 1
ATOM 879 C C . ALA A 1 111 ? 5.717 -1.888 -5.859 1.00 88.50 111 ALA A C 1
ATOM 881 O O . ALA A 1 111 ? 5.782 -0.869 -5.166 1.00 88.50 111 ALA A O 1
ATOM 882 N N . LYS A 1 112 ? 4.628 -2.670 -5.892 1.00 87.50 112 LYS A N 1
ATOM 883 C CA . LYS A 1 112 ? 3.414 -2.431 -5.086 1.00 87.50 112 LYS A CA 1
ATOM 884 C C . LYS A 1 112 ? 3.732 -2.347 -3.595 1.00 87.50 112 LYS A C 1
ATOM 886 O O . LYS A 1 112 ? 3.338 -1.391 -2.930 1.00 87.50 112 LYS A O 1
ATOM 891 N N . VAL A 1 113 ? 4.491 -3.319 -3.082 1.00 86.69 113 VAL A N 1
ATOM 892 C CA . VAL A 1 113 ? 4.879 -3.378 -1.665 1.00 86.69 113 VAL A CA 1
ATOM 893 C C . VAL A 1 113 ? 5.774 -2.197 -1.295 1.00 86.69 113 VAL A C 1
ATOM 895 O O . VAL A 1 113 ? 5.514 -1.532 -0.295 1.00 86.69 113 VAL A O 1
ATOM 898 N N . ARG A 1 114 ? 6.782 -1.868 -2.117 1.00 87.31 114 ARG A N 1
ATOM 899 C CA . ARG A 1 114 ? 7.641 -0.690 -1.885 1.00 87.31 114 ARG A CA 1
ATOM 900 C C . ARG A 1 114 ? 6.843 0.615 -1.831 1.00 87.31 114 ARG A C 1
ATOM 902 O O . ARG A 1 114 ? 7.138 1.473 -1.001 1.00 87.31 114 ARG A O 1
ATOM 909 N N . MET A 1 115 ? 5.828 0.760 -2.680 1.00 87.31 115 MET A N 1
ATOM 910 C CA . MET A 1 115 ? 4.934 1.916 -2.655 1.00 87.31 115 MET A CA 1
ATOM 911 C C . MET A 1 115 ? 4.074 1.941 -1.386 1.00 87.31 115 MET A C 1
ATOM 913 O O . MET A 1 115 ? 4.023 2.974 -0.724 1.00 87.31 115 MET A O 1
ATOM 917 N N . LEU A 1 116 ? 3.450 0.821 -1.008 1.00 86.94 116 LEU A N 1
ATOM 918 C CA . LEU A 1 116 ? 2.671 0.716 0.232 1.00 86.94 116 LEU A CA 1
ATOM 919 C C . LEU A 1 116 ? 3.514 1.067 1.462 1.00 86.94 116 LEU A C 1
ATOM 921 O O . LEU A 1 116 ? 3.055 1.836 2.298 1.00 86.94 116 LEU A O 1
ATOM 925 N N . MET A 1 117 ? 4.765 0.602 1.539 1.00 84.00 117 MET A N 1
ATOM 926 C CA . MET A 1 117 ? 5.670 0.961 2.639 1.00 84.00 117 MET A CA 1
ATOM 927 C C . MET A 1 117 ? 5.933 2.468 2.717 1.00 84.00 117 MET A C 1
ATOM 929 O O . MET A 1 117 ? 5.986 3.017 3.809 1.00 84.00 117 MET A O 1
ATOM 933 N N . ARG A 1 118 ? 6.030 3.161 1.576 1.00 84.25 118 ARG A N 1
ATOM 934 C CA . ARG A 1 118 ? 6.122 4.628 1.557 1.00 84.25 118 ARG A CA 1
ATOM 935 C C . ARG A 1 118 ? 4.831 5.295 2.049 1.00 84.25 118 ARG A C 1
ATOM 937 O O . ARG A 1 118 ? 4.905 6.351 2.663 1.00 84.25 118 ARG A O 1
ATOM 944 N N . LYS A 1 119 ? 3.660 4.709 1.772 1.00 84.88 119 LYS A N 1
ATOM 945 C CA . LYS A 1 119 ? 2.345 5.234 2.194 1.00 84.88 119 LYS A CA 1
ATOM 946 C C . LYS A 1 119 ? 1.976 4.894 3.632 1.00 84.88 119 LYS A C 1
ATOM 948 O O . LYS A 1 119 ? 1.108 5.557 4.179 1.00 84.88 119 LYS A O 1
ATOM 953 N N . LEU A 1 120 ? 2.613 3.898 4.235 1.00 82.56 120 LEU A N 1
ATOM 954 C CA . LEU A 1 120 ? 2.466 3.595 5.659 1.00 82.56 120 LEU A CA 1
ATOM 955 C C . LEU A 1 120 ? 3.211 4.595 6.556 1.00 82.56 120 LEU A C 1
ATOM 957 O O . LEU A 1 120 ? 3.091 4.515 7.775 1.00 82.56 120 LEU A O 1
ATOM 961 N N . GLY A 1 121 ? 3.939 5.540 5.950 1.00 68.75 121 GLY A N 1
ATOM 962 C CA . GLY A 1 121 ? 4.903 6.384 6.634 1.00 68.75 121 GLY A CA 1
ATOM 963 C C . GLY A 1 121 ? 6.136 5.563 6.996 1.00 68.75 121 GLY A C 1
ATOM 964 O O . GLY A 1 121 ? 6.044 4.387 7.358 1.00 68.75 121 GLY A O 1
ATOM 965 N N . SER A 1 122 ? 7.320 6.166 6.902 1.00 52.38 122 SER A N 1
ATOM 966 C CA . SER A 1 122 ? 8.460 5.613 7.621 1.00 52.38 122 SER A CA 1
ATOM 967 C C . SER A 1 122 ? 8.036 5.504 9.083 1.00 52.38 122 SER A C 1
ATOM 969 O O . SER A 1 122 ? 7.741 6.511 9.724 1.00 52.38 122 SER A O 1
ATOM 971 N N . MET A 1 123 ? 8.005 4.287 9.618 1.00 47.75 123 MET A N 1
ATOM 972 C CA . MET A 1 123 ? 8.204 4.095 11.047 1.00 47.75 123 MET A CA 1
ATOM 973 C C . MET A 1 123 ? 9.643 4.548 11.335 1.00 47.75 123 MET A C 1
ATOM 975 O O . MET A 1 123 ? 10.536 3.719 11.473 1.00 47.75 123 MET A O 1
ATOM 979 N N . GLU A 1 124 ? 9.902 5.858 11.289 1.00 39.81 124 GLU A N 1
ATOM 980 C CA . GLU A 1 124 ? 11.117 6.431 11.851 1.00 39.81 124 GLU A CA 1
ATOM 981 C C . GLU A 1 124 ? 10.990 6.211 13.359 1.00 39.81 124 GLU A C 1
ATOM 983 O O . GLU A 1 124 ? 10.106 6.770 14.010 1.00 39.81 124 GLU A O 1
ATOM 988 N N . HIS A 1 125 ? 11.794 5.284 13.871 1.00 38.59 125 HIS A N 1
ATOM 989 C CA . HIS A 1 125 ? 12.001 5.021 15.288 1.00 38.59 125 HIS A CA 1
ATOM 990 C C . HIS A 1 125 ? 13.479 5.253 15.576 1.00 38.59 125 HIS A C 1
ATOM 992 O O . HIS A 1 125 ? 14.303 4.744 14.778 1.00 38.59 125 HIS A O 1
#

InterPro domains:
  IPR055510 Domain of unknown function DUF7083 [PF23309] (70-123)

Mean predicted aligned error: 19.76 Å

Foldseek 3Di:
DVVVVVVVVVVVVVVVPDPPDDDDPDDDDDDDDDDDDDPDDDDDDDPPDPPCDDPDDDDDDDCDQVNLLVVLLVVQAAQDDDVPVVRDPVVSVVVCVVSCVPSVPPPDVVSVVVSNCVSPPPPPD

Organism: Anopheles stephensi (NCBI:txid30069)

Sequence (125 aa):
MYQIMQLLRQLMTKIEQQPPASLPTNASQQQLPVVHPPSASQQQPLVSEIASQPQQQHRSAPANPEQILDSLARNITEFRFEAEAGLTFEAWYSRYEDLFVSDAARIDDAAKVRMLMRKLGSMEH